Protein AF-A0A833S2E7-F1 (afdb_monomer_lite)

Foldseek 3Di:
DDDFPDWDKDWDADPPDPDGIDIDTDGHHDDDDDDDDDDDDDDDDDDDDDDDDDDDDDDDDDDDDDDDDDPPDPDPPDDD

Structure (mmCIF, N/CA/C/O backbone):
data_AF-A0A833S2E7-F1
#
_entry.id   AF-A0A833S2E7-F1
#
loop_
_atom_site.group_PDB
_atom_site.id
_atom_site.type_symbol
_atom_site.label_atom_id
_atom_site.label_alt_id
_atom_site.label_comp_id
_atom_site.label_asym_id
_atom_site.label_entity_id
_atom_site.label_seq_id
_atom_site.pdbx_PDB_ins_code
_atom_site.Cartn_x
_atom_site.Cartn_y
_atom_site.Cartn_z
_atom_site.occupancy
_atom_site.B_iso_or_equiv
_atom_site.auth_seq_id
_atom_site.auth_comp_id
_atom_site.auth_asym_id
_atom_site.auth_atom_id
_atom_site.pdbx_PDB_model_num
ATOM 1 N N . MET A 1 1 ? 15.316 11.612 -7.721 1.00 65.62 1 MET A N 1
ATOM 2 C CA . MET A 1 1 ? 14.392 10.477 -7.509 1.00 65.62 1 MET A CA 1
ATOM 3 C C . MET A 1 1 ? 15.017 9.287 -8.212 1.00 65.62 1 MET A C 1
ATOM 5 O O . MET A 1 1 ? 15.600 9.513 -9.262 1.00 65.62 1 MET A O 1
ATOM 9 N N . GLY A 1 2 ? 15.032 8.101 -7.598 1.00 75.62 2 GLY A N 1
ATOM 10 C CA . GLY A 1 2 ? 15.649 6.919 -8.214 1.00 75.62 2 GLY A CA 1
ATOM 11 C C . GLY A 1 2 ? 14.968 6.560 -9.537 1.00 75.62 2 GLY A C 1
ATOM 12 O O . GLY A 1 2 ? 13.759 6.740 -9.665 1.00 75.62 2 GLY A O 1
ATOM 13 N N . GLU A 1 3 ? 15.749 6.103 -10.512 1.00 81.62 3 GLU A N 1
ATOM 14 C CA . GLU A 1 3 ? 15.245 5.502 -11.750 1.00 81.62 3 GLU A CA 1
ATOM 15 C C . GLU A 1 3 ? 14.702 4.118 -11.388 1.00 81.62 3 GLU A C 1
ATOM 17 O O . GLU A 1 3 ? 15.488 3.256 -11.009 1.00 81.62 3 GLU A O 1
ATOM 22 N N . TYR A 1 4 ? 13.390 3.905 -11.452 1.00 84.69 4 TYR A N 1
ATOM 23 C CA . TYR A 1 4 ? 12.768 2.605 -11.191 1.00 84.69 4 TYR A CA 1
ATOM 24 C C . TYR A 1 4 ? 12.095 2.116 -12.462 1.00 84.69 4 TYR A C 1
ATOM 26 O O . TYR A 1 4 ? 11.356 2.865 -13.100 1.00 84.69 4 TYR A O 1
ATOM 34 N N . THR A 1 5 ? 12.342 0.863 -12.828 1.00 86.12 5 THR A N 1
ATOM 35 C CA . THR A 1 5 ? 11.795 0.279 -14.058 1.00 86.12 5 THR A CA 1
ATOM 36 C C . THR A 1 5 ? 10.540 -0.542 -13.794 1.00 86.12 5 THR A C 1
ATOM 38 O O . THR A 1 5 ? 9.785 -0.817 -14.725 1.00 86.12 5 THR A O 1
ATOM 41 N N . MET A 1 6 ? 10.276 -0.900 -12.533 1.00 84.00 6 MET A N 1
ATOM 42 C CA . MET A 1 6 ? 9.134 -1.725 -12.149 1.00 84.00 6 MET A CA 1
ATOM 43 C C . MET A 1 6 ? 8.482 -1.225 -10.852 1.00 84.00 6 MET A C 1
ATOM 45 O O . MET A 1 6 ? 9.154 -0.783 -9.919 1.00 84.00 6 MET A O 1
ATOM 49 N N . PHE A 1 7 ? 7.153 -1.324 -10.802 1.00 87.50 7 PHE A N 1
ATOM 50 C CA . PHE A 1 7 ? 6.319 -1.016 -9.638 1.00 87.50 7 PHE A CA 1
ATOM 51 C C . PHE A 1 7 ? 5.601 -2.288 -9.185 1.00 87.50 7 PHE A C 1
ATOM 53 O O . PHE A 1 7 ? 4.910 -2.916 -9.989 1.00 87.50 7 PHE A O 1
ATOM 60 N N . ALA A 1 8 ? 5.752 -2.653 -7.911 1.00 83.81 8 ALA A N 1
ATOM 61 C CA . ALA A 1 8 ? 5.178 -3.873 -7.350 1.00 83.81 8 ALA A CA 1
ATOM 62 C C . ALA A 1 8 ? 4.326 -3.556 -6.105 1.00 83.81 8 ALA A C 1
ATOM 64 O O . ALA A 1 8 ? 4.853 -3.457 -4.991 1.00 83.81 8 ALA A O 1
ATOM 65 N N . PRO A 1 9 ? 3.001 -3.381 -6.267 1.00 88.06 9 PRO A N 1
ATOM 66 C CA . PRO A 1 9 ? 2.091 -3.273 -5.139 1.00 88.06 9 PRO A CA 1
ATOM 67 C C . PRO A 1 9 ? 1.765 -4.666 -4.582 1.00 88.06 9 PRO A C 1
ATOM 69 O O . PRO A 1 9 ? 1.496 -5.603 -5.335 1.00 88.06 9 PRO A O 1
ATOM 72 N N . GLY A 1 10 ? 1.748 -4.797 -3.258 1.00 87.12 10 GLY A N 1
ATOM 73 C CA . GLY A 1 10 ? 1.301 -6.008 -2.564 1.00 87.12 10 GLY A CA 1
ATOM 74 C C . GLY A 1 10 ? 0.085 -5.731 -1.688 1.00 87.12 10 GLY A C 1
ATOM 75 O O . GLY A 1 10 ? -0.004 -4.662 -1.086 1.00 87.12 10 GLY A O 1
ATOM 76 N N . TYR A 1 11 ? -0.834 -6.696 -1.601 1.00 87.75 11 TYR A N 1
ATOM 77 C CA . TYR A 1 11 ? -1.993 -6.658 -0.706 1.00 87.75 11 TYR A CA 1
ATOM 78 C C . TYR A 1 11 ? -2.099 -7.951 0.104 1.00 87.75 11 TYR A C 1
ATOM 80 O O . TYR A 1 11 ? -1.915 -9.045 -0.432 1.00 87.75 11 TYR A O 1
ATOM 88 N N . ALA A 1 12 ? -2.448 -7.825 1.382 1.00 88.25 12 ALA A N 1
ATOM 89 C CA . ALA A 1 12 ? -2.808 -8.956 2.224 1.00 88.25 12 ALA A CA 1
ATOM 90 C C . ALA A 1 12 ? -3.985 -8.617 3.143 1.00 88.25 12 ALA A C 1
ATOM 92 O O . ALA A 1 12 ? -4.150 -7.477 3.587 1.00 88.25 12 ALA A O 1
ATOM 93 N N . PHE A 1 13 ? -4.779 -9.643 3.453 1.00 90.50 13 PHE A N 1
ATOM 94 C CA . PHE A 1 13 ? -5.892 -9.570 4.390 1.00 90.50 13 PHE A CA 1
ATOM 95 C C . PHE A 1 13 ? -5.648 -10.484 5.588 1.00 90.50 13 PHE A C 1
ATOM 97 O O . PHE A 1 13 ? -5.353 -11.668 5.421 1.00 90.50 13 PHE A O 1
ATOM 104 N N . ASN A 1 14 ? -5.823 -9.948 6.791 1.00 88.00 14 ASN A N 1
ATOM 105 C CA . ASN A 1 14 ? -5.938 -10.736 8.012 1.00 88.00 14 ASN A CA 1
ATOM 106 C C . ASN A 1 14 ? -7.320 -10.451 8.603 1.00 88.00 14 ASN A C 1
ATOM 108 O O . ASN A 1 14 ? -7.720 -9.301 8.649 1.00 88.00 14 ASN A O 1
ATOM 112 N N . LYS A 1 15 ? -8.070 -11.476 9.017 1.00 86.75 15 LYS A N 1
ATOM 113 C CA . LYS A 1 15 ? -9.401 -11.307 9.634 1.00 86.75 15 LYS A CA 1
ATOM 114 C C . LYS A 1 15 ? -9.352 -11.219 11.164 1.00 86.75 15 LYS A C 1
ATOM 116 O O . LYS A 1 15 ? -10.345 -10.866 11.792 1.00 86.75 15 LYS A O 1
ATOM 121 N N . GLU A 1 16 ? -8.233 -11.601 11.761 1.00 91.75 16 GLU A N 1
ATOM 122 C CA . GLU A 1 16 ? -8.023 -11.695 13.208 1.00 91.75 16 GLU A CA 1
ATOM 123 C C . GLU A 1 16 ? -7.118 -10.561 13.723 1.00 91.75 16 GLU A C 1
ATOM 125 O O . GLU A 1 16 ? -6.835 -10.491 14.918 1.00 91.75 16 GLU A O 1
ATOM 130 N N . GLY A 1 17 ? -6.654 -9.674 12.835 1.00 82.12 17 GLY A N 1
ATOM 131 C CA . GLY A 1 17 ? -5.769 -8.565 13.166 1.00 82.12 17 GLY A CA 1
ATOM 132 C C . GLY A 1 17 ? -6.512 -7.323 13.663 1.00 82.12 17 GLY A C 1
ATOM 133 O O . GLY A 1 17 ? -7.701 -7.123 13.445 1.00 82.12 17 GLY A O 1
ATOM 134 N N . THR A 1 18 ? -5.786 -6.419 14.318 1.00 86.62 18 THR A N 1
ATOM 135 C CA . THR A 1 18 ? -6.306 -5.070 14.612 1.00 86.62 18 THR A CA 1
ATOM 136 C C . THR A 1 18 ? -6.460 -4.248 13.331 1.00 86.62 18 THR A C 1
ATOM 138 O O . THR A 1 18 ? -7.376 -3.441 13.201 1.00 86.62 18 THR A O 1
ATOM 141 N N . TYR A 1 19 ? -5.564 -4.480 12.369 1.00 80.56 19 TYR A N 1
ATOM 142 C CA . TYR A 1 19 ? -5.645 -3.949 11.018 1.00 80.56 19 TYR A CA 1
ATOM 143 C C . TYR A 1 19 ? -5.855 -5.113 10.072 1.00 80.56 19 TYR A C 1
ATOM 145 O O . TYR A 1 19 ? -5.063 -6.049 10.042 1.00 80.56 19 TYR A O 1
ATOM 153 N N . GLN A 1 20 ? -6.940 -5.048 9.317 1.00 87.75 20 GLN A N 1
ATOM 154 C CA . GLN A 1 20 ? -7.353 -6.171 8.490 1.00 87.75 20 GLN A CA 1
ATOM 155 C C . GLN A 1 20 ? -6.740 -6.110 7.092 1.00 87.75 20 GLN A C 1
ATOM 157 O O . GLN A 1 20 ? -6.646 -7.121 6.409 1.00 87.75 20 GLN A O 1
ATOM 162 N N . HIS A 1 21 ? -6.302 -4.925 6.669 1.00 89.38 21 HIS A N 1
ATOM 163 C CA . HIS A 1 21 ? -5.822 -4.647 5.322 1.00 89.38 21 HIS A CA 1
ATOM 164 C C . HIS A 1 21 ? -4.369 -4.183 5.383 1.00 89.38 21 HIS A C 1
ATOM 166 O O . HIS A 1 21 ? -4.052 -3.238 6.106 1.00 89.38 21 HIS A O 1
ATOM 172 N N . TYR A 1 22 ? -3.508 -4.829 4.601 1.00 84.12 22 TYR A N 1
ATOM 173 C CA . TYR A 1 22 ? -2.084 -4.520 4.515 1.00 84.12 22 TYR A CA 1
ATOM 174 C C . TYR A 1 22 ? -1.714 -4.211 3.071 1.00 84.12 22 TYR A C 1
ATOM 176 O O . TYR A 1 22 ? -2.119 -4.947 2.169 1.00 84.12 22 TYR A O 1
ATOM 184 N N . TRP A 1 23 ? -0.927 -3.154 2.863 1.00 87.12 23 TRP A N 1
ATOM 185 C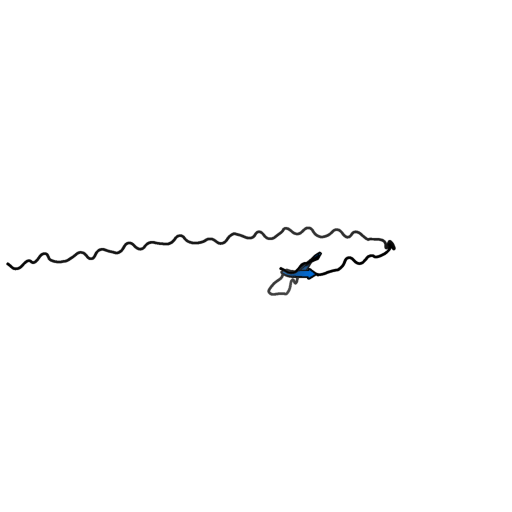 CA . TRP A 1 23 ? -0.350 -2.821 1.565 1.00 87.12 23 TRP A CA 1
ATOM 186 C C . TRP A 1 23 ? 1.165 -2.659 1.653 1.00 87.12 23 TRP A C 1
ATOM 188 O O . TRP A 1 23 ? 1.693 -2.136 2.637 1.00 87.12 23 TRP A O 1
ATOM 198 N N . THR A 1 24 ? 1.859 -3.084 0.601 1.00 87.00 24 THR A N 1
ATOM 199 C CA . THR A 1 24 ? 3.290 -2.833 0.410 1.00 87.00 24 THR A CA 1
ATOM 200 C C . THR A 1 24 ? 3.514 -2.125 -0.915 1.00 87.00 24 THR A C 1
ATOM 202 O O . THR A 1 24 ? 2.843 -2.415 -1.904 1.00 87.00 24 THR A O 1
ATOM 205 N N . GLN A 1 25 ? 4.461 -1.192 -0.924 1.00 91.75 25 GLN A N 1
ATOM 206 C CA . GLN A 1 25 ? 4.864 -0.451 -2.108 1.00 91.75 25 GLN A CA 1
ATOM 207 C C . GLN A 1 25 ? 6.353 -0.679 -2.331 1.00 91.75 25 GLN A C 1
ATOM 209 O O . GLN A 1 25 ? 7.171 -0.151 -1.577 1.00 91.75 25 GLN A O 1
ATOM 214 N N . ASP A 1 26 ? 6.681 -1.463 -3.354 1.00 85.94 26 ASP A N 1
ATOM 215 C CA . ASP A 1 26 ? 8.058 -1.717 -3.761 1.00 85.94 26 ASP A CA 1
ATOM 216 C C . ASP A 1 26 ? 8.327 -1.088 -5.136 1.00 85.94 26 ASP A C 1
ATOM 218 O O . ASP A 1 26 ? 7.482 -1.117 -6.043 1.00 85.94 26 ASP A O 1
ATOM 222 N N . PHE A 1 27 ? 9.502 -0.480 -5.259 1.00 89.19 27 PHE A N 1
ATOM 223 C CA . PHE A 1 27 ? 10.012 0.085 -6.493 1.00 89.19 27 PHE A CA 1
ATOM 224 C C . PHE A 1 27 ? 11.312 -0.629 -6.835 1.00 89.19 27 PHE A C 1
ATOM 226 O O . PHE A 1 27 ? 12.332 -0.445 -6.167 1.00 89.19 27 PHE A O 1
ATOM 233 N N . VAL A 1 28 ? 11.275 -1.422 -7.901 1.00 81.31 28 VAL A N 1
ATOM 234 C CA . VAL A 1 28 ? 12.395 -2.277 -8.277 1.00 81.31 28 VAL A CA 1
ATOM 235 C C . VAL A 1 28 ? 13.176 -1.622 -9.410 1.00 81.31 28 VAL A C 1
ATOM 237 O O . VAL A 1 28 ? 12.625 -1.165 -10.417 1.00 81.31 28 VAL A O 1
ATOM 240 N N . GLN A 1 29 ? 14.489 -1.572 -9.223 1.00 82.12 29 GLN A N 1
ATOM 241 C CA . GLN A 1 29 ? 15.453 -1.301 -10.278 1.00 82.12 29 GLN A CA 1
ATOM 242 C C . GLN A 1 29 ? 15.788 -2.615 -10.981 1.00 82.12 29 GLN A C 1
ATOM 244 O O . GLN A 1 29 ? 16.276 -3.542 -10.343 1.00 82.12 29 GLN A O 1
ATOM 249 N N . GLY A 1 30 ? 15.524 -2.696 -12.281 1.00 69.38 30 GLY A N 1
ATOM 250 C CA . GLY A 1 30 ? 15.881 -3.850 -13.103 1.00 69.38 30 GLY A CA 1
ATOM 251 C C . GLY A 1 30 ? 16.466 -3.418 -14.440 1.00 69.38 30 GLY A C 1
ATOM 252 O O . GLY A 1 30 ? 15.909 -2.534 -15.098 1.00 69.38 30 GLY A O 1
ATOM 253 N N . GLU A 1 31 ? 17.571 -4.048 -14.832 1.00 65.69 31 GLU A N 1
ATOM 254 C CA . GLU A 1 31 ? 18.041 -4.057 -16.218 1.00 65.69 31 GLU A CA 1
ATOM 255 C C . GLU A 1 31 ? 17.157 -5.029 -17.019 1.00 65.69 31 GLU A C 1
ATOM 257 O O . GLU A 1 31 ? 16.621 -5.992 -16.471 1.00 65.69 31 GLU A O 1
ATOM 262 N N . ALA A 1 32 ? 16.918 -4.752 -18.302 1.00 62.28 32 ALA A N 1
ATOM 263 C CA . ALA A 1 32 ? 16.092 -5.623 -19.133 1.00 62.28 32 ALA A CA 1
ATOM 264 C C . ALA A 1 32 ? 16.826 -6.950 -19.389 1.00 62.28 32 ALA A C 1
ATOM 266 O O . ALA A 1 32 ? 17.686 -7.031 -20.267 1.00 62.28 32 ALA A O 1
ATOM 267 N N . GLU A 1 33 ? 16.480 -7.994 -18.639 1.00 63.53 33 GLU A N 1
ATOM 268 C CA . GLU A 1 33 ? 16.954 -9.350 -18.908 1.00 63.53 33 GLU A CA 1
ATOM 269 C C . GLU A 1 33 ? 16.442 -9.804 -20.288 1.00 63.53 33 GLU A C 1
ATOM 271 O O . GLU A 1 33 ? 15.238 -9.840 -20.555 1.00 63.53 33 GLU A O 1
ATOM 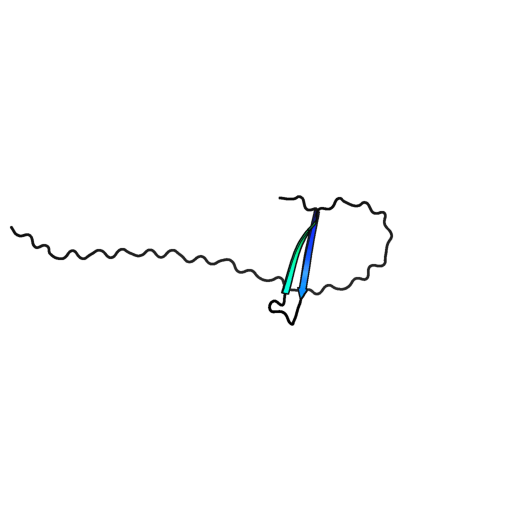276 N N . THR A 1 34 ? 17.364 -10.125 -21.199 1.00 55.22 34 THR A N 1
ATOM 277 C CA . THR A 1 34 ? 17.037 -10.703 -22.511 1.00 55.22 34 THR A CA 1
ATOM 278 C C . THR A 1 34 ? 16.905 -12.218 -22.359 1.00 55.22 34 THR A C 1
ATOM 280 O O . THR A 1 34 ? 17.886 -12.943 -22.512 1.00 55.22 34 THR A O 1
ATOM 283 N N . GLU A 1 35 ? 15.705 -12.716 -22.061 1.00 60.50 35 GLU A N 1
ATOM 284 C CA . GLU A 1 35 ? 15.423 -14.158 -22.091 1.00 60.50 35 GLU A CA 1
ATOM 285 C C . GLU A 1 35 ? 14.924 -14.612 -23.474 1.00 60.50 35 GLU A C 1
ATOM 287 O O . GLU A 1 35 ? 14.002 -14.039 -24.058 1.00 60.50 35 GLU A O 1
ATOM 292 N N . ALA A 1 36 ? 15.528 -15.682 -24.003 1.00 62.09 36 ALA A N 1
ATOM 293 C CA . ALA A 1 36 ? 15.016 -16.410 -25.163 1.00 62.09 36 ALA A CA 1
ATOM 294 C C . ALA A 1 36 ? 13.753 -17.211 -24.768 1.00 62.09 36 ALA A C 1
ATOM 296 O O . ALA A 1 36 ? 13.745 -17.836 -23.706 1.00 62.09 36 ALA A O 1
ATOM 297 N N . PRO A 1 37 ? 12.684 -17.248 -25.588 1.00 51.91 37 PRO A N 1
ATOM 298 C CA . PRO A 1 37 ? 11.394 -17.748 -25.125 1.00 51.91 37 PRO A CA 1
ATOM 299 C C . PRO A 1 37 ? 11.354 -19.280 -25.044 1.00 51.91 37 PRO A C 1
ATOM 301 O O . PRO A 1 37 ? 11.514 -19.969 -26.051 1.00 51.91 37 PRO A O 1
ATOM 304 N N . THR A 1 38 ? 11.025 -19.813 -23.864 1.00 57.47 38 THR A N 1
ATOM 305 C CA . THR A 1 38 ? 10.421 -21.149 -23.714 1.00 57.47 38 THR A CA 1
ATOM 306 C C . THR A 1 38 ? 8.986 -20.967 -23.209 1.00 57.47 38 THR A C 1
ATOM 308 O O . THR A 1 38 ? 8.810 -20.458 -22.103 1.00 57.47 38 THR A O 1
ATOM 311 N N . PRO A 1 39 ? 7.937 -21.333 -23.971 1.00 55.53 39 PRO A N 1
ATOM 312 C CA . PRO A 1 39 ? 6.563 -21.127 -23.521 1.00 55.53 39 PRO A CA 1
ATOM 313 C C . PRO A 1 39 ? 6.150 -22.201 -22.501 1.00 55.53 39 PRO A C 1
ATOM 315 O O . PRO A 1 39 ? 6.006 -23.373 -22.845 1.00 55.53 39 PRO A O 1
ATOM 318 N N . ALA A 1 40 ? 5.920 -21.799 -21.249 1.00 65.38 40 ALA A N 1
ATOM 319 C CA . ALA A 1 40 ? 5.185 -22.588 -20.257 1.00 65.38 40 ALA A CA 1
ATOM 320 C C . ALA A 1 40 ? 3.678 -22.247 -20.324 1.00 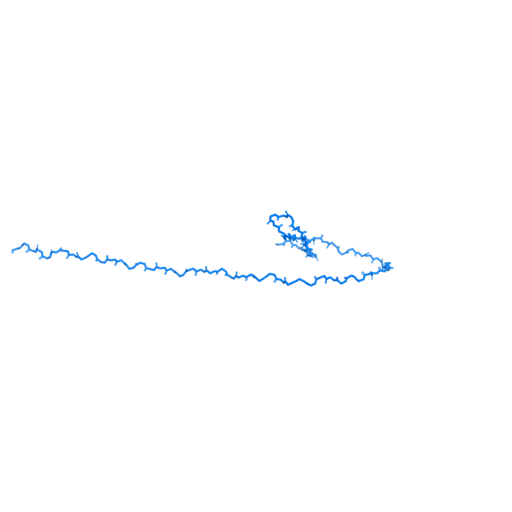65.38 40 ALA A C 1
ATOM 322 O O . ALA A 1 40 ? 3.336 -21.100 -20.623 1.00 65.38 40 ALA A O 1
ATOM 323 N N . PRO A 1 41 ? 2.756 -23.195 -20.058 1.00 54.41 41 PRO A N 1
ATOM 324 C CA . PRO A 1 41 ? 1.322 -22.921 -20.122 1.00 54.41 41 PRO A CA 1
ATOM 325 C C . PRO A 1 41 ? 0.906 -21.950 -19.009 1.00 54.41 41 PRO A C 1
ATOM 327 O O . PRO A 1 41 ? 0.965 -22.277 -17.826 1.00 54.41 41 PRO A O 1
ATOM 330 N N . THR A 1 42 ? 0.468 -20.750 -19.390 1.00 54.91 42 THR A N 1
ATOM 331 C CA . THR A 1 42 ? -0.065 -19.747 -18.463 1.00 54.91 42 THR A CA 1
ATOM 332 C C . THR A 1 42 ? -1.524 -20.076 -18.154 1.00 54.91 42 THR A C 1
ATOM 334 O O . THR A 1 42 ? -2.405 -19.906 -18.994 1.00 54.91 42 THR A O 1
ATOM 337 N N . THR A 1 43 ? -1.803 -20.565 -16.948 1.00 50.88 43 THR A N 1
ATOM 338 C CA . THR A 1 43 ? -3.173 -20.614 -16.426 1.00 50.88 43 THR A CA 1
ATOM 339 C C . THR A 1 43 ? -3.593 -19.200 -16.039 1.00 50.88 43 THR A C 1
ATOM 341 O O . THR A 1 43 ? -2.978 -18.595 -15.161 1.00 50.88 43 THR A O 1
ATOM 344 N N . VAL A 1 44 ? -4.623 -18.666 -16.695 1.00 58.72 44 VAL A N 1
ATOM 345 C CA . VAL A 1 44 ? -5.220 -17.375 -16.335 1.00 58.72 44 VAL A CA 1
ATOM 346 C C . VAL A 1 44 ? -6.167 -17.605 -15.160 1.00 58.72 44 VAL A C 1
ATOM 348 O O . VAL A 1 44 ? -7.214 -18.228 -15.313 1.00 58.72 44 VAL A O 1
ATOM 351 N N . THR A 1 45 ? -5.773 -17.130 -13.982 1.00 57.22 45 THR A N 1
ATOM 352 C CA . THR A 1 45 ? -6.649 -17.009 -12.813 1.00 57.22 45 THR A CA 1
ATOM 353 C C . THR A 1 45 ? -7.244 -15.605 -12.832 1.00 57.22 45 THR A C 1
ATOM 355 O O . THR A 1 45 ? -6.488 -14.634 -12.828 1.00 57.22 45 THR A O 1
ATOM 358 N N . ASP A 1 46 ? -8.573 -15.483 -12.861 1.00 48.81 46 ASP A N 1
ATOM 359 C CA . ASP A 1 46 ? -9.251 -14.189 -12.729 1.00 48.81 46 ASP A CA 1
ATOM 360 C C . ASP A 1 46 ? -8.885 -13.533 -11.390 1.00 48.81 46 ASP A C 1
ATOM 362 O O . ASP A 1 46 ? -9.047 -14.123 -10.318 1.00 48.81 46 ASP A O 1
ATOM 366 N N . ALA A 1 47 ? -8.359 -12.309 -11.456 1.00 55.97 47 ALA A N 1
ATOM 367 C CA . ALA A 1 47 ? -8.004 -11.533 -10.278 1.00 55.97 47 ALA A CA 1
ATOM 368 C C . ALA A 1 47 ? -9.272 -10.913 -9.660 1.00 55.97 47 ALA A C 1
ATOM 370 O O . ALA A 1 47 ? -10.103 -10.368 -10.391 1.00 55.97 47 ALA A O 1
ATOM 371 N N . PRO A 1 48 ? -9.446 -10.952 -8.327 1.00 50.06 48 PRO A N 1
ATOM 372 C CA . PRO A 1 48 ? -10.590 -10.317 -7.684 1.00 50.06 48 PRO A CA 1
ATOM 373 C C . PRO A 1 48 ? -10.535 -8.793 -7.877 1.00 50.06 48 PRO A C 1
ATOM 375 O O . PRO A 1 48 ? -9.584 -8.135 -7.453 1.00 50.06 48 PRO A O 1
ATOM 378 N N . VAL A 1 49 ? -11.567 -8.222 -8.504 1.00 49.22 49 VAL A N 1
ATOM 379 C CA . VAL A 1 49 ? -11.722 -6.766 -8.643 1.00 49.22 49 VAL A CA 1
ATOM 380 C C . VAL A 1 49 ? -12.083 -6.184 -7.278 1.00 49.22 49 VAL A C 1
ATOM 382 O O . VAL A 1 49 ? -13.084 -6.570 -6.679 1.00 49.22 49 VAL A O 1
ATOM 385 N N . THR A 1 50 ? -11.250 -5.270 -6.782 1.00 52.56 50 THR A N 1
ATOM 386 C CA . THR A 1 50 ? -11.442 -4.574 -5.503 1.00 52.56 50 THR A CA 1
ATOM 387 C C . THR A 1 50 ? -11.498 -3.072 -5.768 1.00 52.56 50 THR A C 1
ATOM 389 O O . THR A 1 50 ? -10.610 -2.540 -6.433 1.00 52.56 50 THR A O 1
ATOM 392 N N . ASP A 1 51 ? -12.540 -2.399 -5.272 1.00 49.53 51 ASP A N 1
ATOM 393 C CA . ASP A 1 51 ? -12.695 -0.945 -5.384 1.00 49.53 51 ASP A CA 1
ATOM 394 C C . ASP A 1 51 ? -11.559 -0.202 -4.663 1.00 49.53 51 ASP A C 1
ATOM 396 O O . ASP A 1 51 ? -11.161 -0.556 -3.549 1.00 49.53 51 ASP A O 1
ATOM 400 N N . ALA A 1 52 ? -11.034 0.844 -5.305 1.00 56.75 52 ALA A N 1
ATOM 401 C CA . ALA A 1 52 ? -9.989 1.685 -4.732 1.00 56.75 52 ALA A CA 1
ATOM 402 C C . ALA A 1 52 ? -10.548 2.555 -3.585 1.00 56.75 52 ALA A C 1
ATOM 404 O O . ALA A 1 52 ? -11.663 3.071 -3.697 1.00 56.75 52 ALA A O 1
ATOM 405 N N . PRO A 1 53 ? -9.792 2.770 -2.491 1.00 54.19 53 PRO A N 1
ATOM 406 C CA . PRO A 1 53 ? -10.242 3.624 -1.398 1.00 54.19 53 PRO A CA 1
ATOM 407 C C . PRO A 1 53 ? -10.339 5.090 -1.849 1.00 54.19 53 PRO A C 1
ATOM 409 O O . PRO A 1 53 ? -9.414 5.629 -2.457 1.00 54.19 53 PRO A O 1
ATOM 412 N N . ALA A 1 54 ? -11.455 5.746 -1.526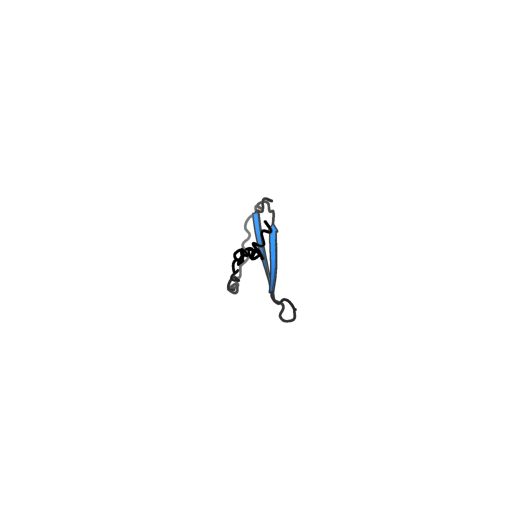 1.00 58.66 54 ALA A N 1
ATOM 413 C CA . ALA A 1 54 ? -11.638 7.175 -1.755 1.00 58.66 54 ALA A CA 1
ATOM 414 C C . ALA A 1 54 ? -10.937 7.987 -0.651 1.00 58.66 54 ALA A C 1
ATOM 416 O O . ALA A 1 54 ? -11.242 7.833 0.531 1.00 58.66 54 ALA A O 1
ATOM 417 N N . THR A 1 55 ? -10.007 8.861 -1.041 1.00 62.47 55 THR A N 1
ATOM 418 C CA . THR A 1 55 ? -9.319 9.790 -0.132 1.00 62.47 55 THR A CA 1
ATOM 419 C C . THR A 1 55 ? -10.056 11.125 -0.109 1.00 62.47 55 THR A C 1
ATOM 421 O O . THR A 1 55 ? -10.143 11.795 -1.138 1.00 62.47 55 THR A O 1
ATOM 424 N N . GLU A 1 56 ? -10.550 11.546 1.057 1.00 72.75 56 GLU A N 1
ATOM 425 C CA . GLU A 1 56 ? -11.079 12.902 1.232 1.00 72.75 56 GLU A CA 1
ATOM 426 C C . GLU A 1 56 ? -9.941 13.923 1.392 1.00 72.75 56 GLU A C 1
ATOM 428 O O . GLU A 1 56 ? -8.922 13.661 2.035 1.00 72.75 56 GLU A O 1
ATOM 433 N N . ALA A 1 57 ? -10.102 15.099 0.779 1.00 75.75 57 ALA A N 1
ATOM 434 C CA . ALA A 1 57 ? -9.133 16.186 0.870 1.00 75.75 57 ALA A CA 1
ATOM 435 C C . ALA A 1 57 ? -9.158 16.846 2.267 1.00 75.75 57 ALA A C 1
ATOM 437 O O . ALA A 1 57 ? -10.221 16.940 2.884 1.00 75.75 57 ALA A O 1
ATOM 438 N N . PRO A 1 58 ? -8.015 17.349 2.769 1.00 68.38 58 PRO A N 1
ATOM 439 C CA . PRO A 1 58 ? -7.959 18.019 4.065 1.00 68.38 58 PRO A CA 1
ATOM 440 C C . PRO A 1 58 ? -8.782 19.316 4.057 1.00 68.38 58 PRO A C 1
ATOM 442 O O . PRO A 1 58 ? -8.617 20.168 3.183 1.00 68.38 58 PRO A O 1
ATOM 445 N N . VAL A 1 59 ? -9.642 19.486 5.063 1.00 73.19 59 VAL A N 1
ATOM 446 C CA . VAL A 1 59 ? -10.401 20.724 5.295 1.00 73.19 59 VAL A CA 1
ATOM 447 C C . VAL A 1 59 ? -9.623 21.668 6.212 1.00 73.19 59 VAL A C 1
ATOM 449 O O . VAL A 1 59 ? -9.351 21.349 7.368 1.00 73.19 59 VAL A O 1
ATOM 452 N N . THR A 1 60 ? -9.288 22.855 5.704 1.00 75.00 60 THR A N 1
ATOM 453 C CA . THR A 1 60 ? -8.666 23.935 6.485 1.00 75.00 60 THR A CA 1
ATOM 454 C C . THR A 1 60 ? -9.754 24.867 7.033 1.00 75.00 60 THR A C 1
ATOM 456 O O . THR A 1 60 ? -10.521 25.411 6.234 1.00 75.00 60 THR A O 1
ATOM 459 N N . PRO A 1 61 ? -9.848 25.100 8.357 1.00 82.00 61 PRO A N 1
ATOM 460 C CA . PRO A 1 61 ? -10.780 26.085 8.900 1.00 82.00 61 PRO A CA 1
ATOM 461 C C . PRO A 1 61 ? -10.353 27.513 8.524 1.00 82.00 61 PRO A C 1
ATOM 463 O O . PRO A 1 61 ? -9.164 27.835 8.496 1.00 82.00 61 PRO A O 1
ATOM 466 N N . ALA A 1 62 ? -11.326 28.385 8.250 1.00 80.81 62 ALA A N 1
ATOM 467 C CA . ALA A 1 62 ? -11.071 29.802 7.999 1.00 80.81 62 ALA A CA 1
ATOM 468 C C . ALA A 1 62 ? -10.567 30.507 9.278 1.00 80.81 62 ALA A C 1
ATOM 470 O O . ALA A 1 62 ? -11.025 30.178 10.375 1.00 80.81 62 ALA A O 1
ATOM 471 N N . PRO A 1 63 ? -9.651 31.487 9.168 1.00 74.94 63 PRO A N 1
ATOM 472 C CA . PRO A 1 63 ? -9.169 32.229 10.325 1.00 74.94 63 PRO A CA 1
ATOM 473 C C . PRO A 1 63 ? -10.292 33.082 10.930 1.00 74.94 63 PRO A C 1
ATOM 475 O O . PRO A 1 63 ? -10.908 33.897 10.245 1.00 74.94 63 PRO A O 1
ATOM 478 N N . THR A 1 64 ? -10.535 32.935 12.231 1.00 73.56 64 THR A N 1
ATOM 479 C CA . THR A 1 64 ? -11.391 33.850 12.995 1.00 73.56 64 THR A CA 1
ATOM 480 C C . THR A 1 64 ? -10.601 35.086 13.411 1.00 73.56 64 THR A C 1
ATOM 482 O O . THR A 1 64 ? -9.675 35.001 14.216 1.00 73.56 64 THR A O 1
ATOM 485 N N . THR A 1 65 ? -10.985 36.247 12.881 1.00 78.44 65 THR A N 1
ATOM 486 C CA . THR A 1 65 ? -10.520 37.553 13.360 1.00 78.44 65 THR A CA 1
ATOM 487 C C . THR A 1 65 ? -11.323 37.939 14.599 1.00 78.44 65 THR A C 1
ATOM 489 O O . THR A 1 65 ? -12.523 38.184 14.509 1.00 78.44 65 THR A O 1
ATOM 492 N N . SER A 1 66 ? -10.680 37.996 15.763 1.00 72.12 66 SER A N 1
ATOM 493 C CA . SER A 1 66 ? -11.280 38.598 16.954 1.00 72.12 66 SER A CA 1
ATOM 494 C C . SER A 1 66 ? -11.295 40.119 16.802 1.00 72.12 66 SER A C 1
ATOM 496 O O . SER A 1 66 ? -10.234 40.735 16.681 1.00 72.12 66 SER A O 1
ATOM 498 N N . THR A 1 67 ? -12.478 40.728 16.816 1.00 73.31 67 THR A N 1
ATOM 499 C CA . THR A 1 67 ? -12.624 42.184 16.919 1.00 73.31 67 THR A CA 1
ATOM 500 C C . THR A 1 67 ? -12.098 42.634 18.285 1.00 73.31 67 THR A C 1
ATOM 502 O O . THR A 1 67 ? -12.559 42.103 19.296 1.00 73.31 67 THR A O 1
ATOM 505 N N . PRO A 1 68 ? -11.143 43.577 18.365 1.00 66.69 68 PRO A N 1
ATOM 506 C CA . PRO A 1 68 ? -10.740 44.135 19.647 1.00 66.69 68 PRO A CA 1
ATOM 507 C C . PRO A 1 68 ? -11.899 44.954 20.225 1.00 66.69 68 PRO A C 1
ATOM 509 O O . PRO A 1 68 ? -12.379 45.900 19.598 1.00 66.69 68 PRO A O 1
ATOM 512 N N . GLU A 1 69 ? -12.351 44.586 21.422 1.00 66.75 69 GLU A N 1
ATOM 513 C CA . GLU A 1 69 ? -13.274 45.410 22.198 1.00 66.75 69 GLU A CA 1
ATOM 514 C C . GLU A 1 69 ? -12.571 46.736 22.512 1.00 66.75 69 GLU A C 1
ATOM 516 O O . GLU A 1 69 ? -11.500 46.772 23.122 1.00 66.75 69 GLU A O 1
ATOM 521 N N . THR A 1 70 ? -13.154 47.838 22.045 1.00 68.12 70 THR A N 1
ATOM 522 C CA . THR A 1 70 ? -12.706 49.183 22.408 1.00 68.12 70 THR A CA 1
ATOM 523 C C . THR A 1 70 ? -13.045 49.395 23.883 1.00 68.12 70 THR A C 1
ATOM 525 O O . THR A 1 70 ? -14.222 49.275 24.229 1.00 68.12 70 THR A O 1
ATOM 528 N N . PRO A 1 71 ? -12.088 49.720 24.774 1.00 62.41 71 PRO A N 1
ATOM 529 C CA . PRO A 1 71 ? -12.452 50.090 26.130 1.00 62.41 71 PRO A CA 1
ATOM 530 C C . PRO A 1 71 ? -13.275 51.379 26.072 1.00 62.41 71 PRO A C 1
ATOM 532 O O . PRO A 1 71 ? -12.816 52.399 25.558 1.00 62.41 71 PRO A O 1
ATOM 535 N N . ALA A 1 72 ? -14.505 51.326 26.587 1.00 60.78 72 ALA A N 1
ATOM 536 C CA . ALA A 1 72 ? -15.291 52.515 26.876 1.00 60.78 72 ALA A CA 1
ATOM 537 C C . ALA A 1 72 ? -14.485 53.365 27.866 1.00 60.78 72 ALA A C 1
ATOM 539 O O . A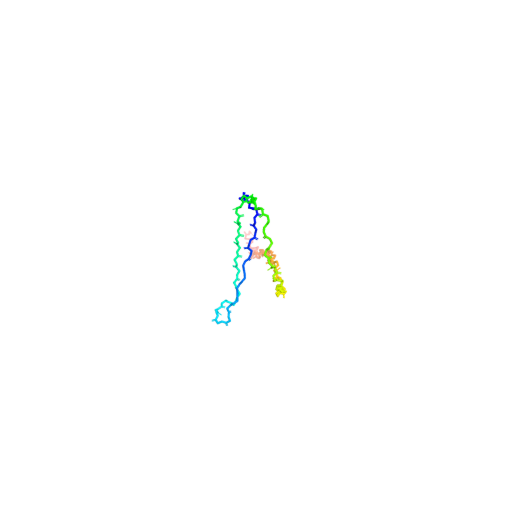LA A 1 72 ? -14.333 52.999 29.031 1.00 60.78 72 ALA A O 1
ATOM 540 N N . GLN A 1 73 ? -13.900 54.460 27.385 1.00 59.41 73 GLN A N 1
ATOM 541 C CA . GLN A 1 73 ? -13.188 55.406 28.228 1.00 59.41 73 GLN A CA 1
ATOM 542 C C . GLN A 1 73 ? -14.210 56.045 29.172 1.00 59.41 73 GLN A C 1
ATOM 544 O O . GLN A 1 73 ? -15.023 56.876 28.766 1.00 59.41 73 GLN A O 1
ATOM 549 N N . ALA A 1 74 ? -14.199 55.590 30.421 1.00 55.06 74 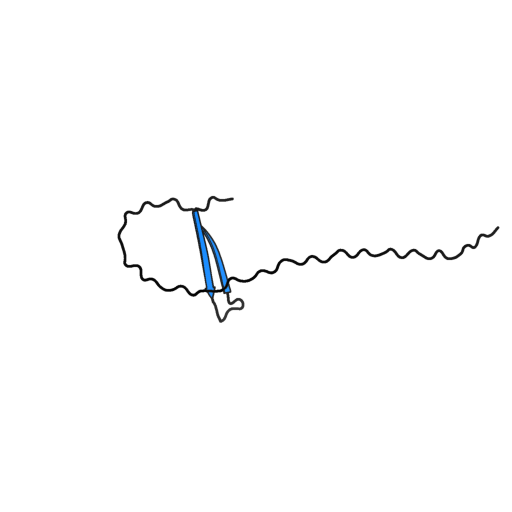ALA A N 1
ATOM 550 C CA . ALA A 1 74 ? -14.890 56.246 31.509 1.00 55.06 74 ALA A CA 1
ATOM 551 C C . ALA A 1 74 ? -14.281 57.644 31.721 1.00 55.06 74 ALA A C 1
ATOM 553 O O . ALA A 1 74 ? -13.062 57.817 31.713 1.00 55.06 74 ALA A O 1
ATOM 554 N N . ASP A 1 75 ? -15.178 58.611 31.907 1.00 57.81 75 ASP A N 1
ATOM 555 C CA . ASP A 1 75 ? -14.969 59.899 32.564 1.00 57.81 75 ASP A CA 1
ATOM 556 C C . ASP A 1 75 ? -14.162 60.983 31.826 1.00 57.81 75 ASP A C 1
ATOM 558 O O . ASP A 1 75 ? -12.996 61.260 32.100 1.00 57.81 75 ASP A O 1
ATOM 562 N N . CYS A 1 76 ? -14.882 61.761 31.009 1.00 57.19 76 CYS A N 1
ATOM 563 C CA . CYS A 1 76 ? -14.579 63.171 30.739 1.00 57.19 76 CYS A CA 1
ATOM 564 C C . CYS A 1 76 ? -14.762 64.049 32.003 1.00 57.19 76 CYS A C 1
ATOM 566 O O . CYS A 1 76 ? -15.513 65.025 31.973 1.00 57.19 76 CYS A O 1
ATOM 568 N N . GLN A 1 77 ? -14.104 63.735 33.124 1.00 58.81 77 GLN A N 1
ATOM 569 C CA . GLN A 1 77 ? -14.001 64.659 34.261 1.00 58.81 77 GLN A CA 1
ATOM 570 C C . GLN A 1 77 ? -12.773 65.556 34.075 1.00 58.81 77 GLN A C 1
ATOM 572 O O . GLN A 1 77 ? -11.694 65.312 34.608 1.00 58.81 77 GLN A O 1
ATOM 577 N N . SER A 1 78 ? -12.942 66.605 33.270 1.00 64.50 78 SER A N 1
ATOM 578 C CA . SER A 1 78 ? -12.010 67.730 33.237 1.00 64.50 78 SER A CA 1
ATOM 579 C C . SER A 1 78 ? -12.276 68.619 34.453 1.00 64.50 78 SER A C 1
ATOM 581 O O . SER A 1 78 ? -13.254 69.362 34.461 1.00 64.50 78 SER A O 1
ATOM 583 N N . ASN A 1 79 ? -11.405 68.568 35.462 1.00 56.00 79 ASN A N 1
ATOM 584 C CA . ASN A 1 79 ? -11.312 69.624 36.469 1.00 56.00 79 ASN A CA 1
ATOM 585 C C . ASN A 1 79 ? -10.591 70.831 35.855 1.00 56.00 79 ASN A C 1
ATOM 587 O O . ASN A 1 79 ? -9.366 70.803 35.709 1.00 56.00 79 ASN A O 1
ATOM 591 N N . PHE A 1 80 ? -11.346 71.879 35.533 1.00 62.78 80 PHE A N 1
ATOM 592 C CA . PHE A 1 80 ? -10.848 73.250 35.427 1.00 62.78 80 PHE A CA 1
ATOM 593 C C . PHE A 1 80 ? -11.895 74.220 35.967 1.00 62.78 80 PHE A C 1
ATOM 595 O O . PHE A 1 80 ? -13.093 73.995 35.681 1.00 62.78 80 PHE A O 1
#

Secondary structure (DSSP, 8-state):
----SEEEEEEEE-SSSSS-EEEEEEEE------PPP-------PPPPP-PPPPPPPPPPPPP--PPPPPP---------

Sequence (80 aa):
MGEYTMFAPGYAFNKEGTYQHYWTQDFVQGEAETEAPTPAPTTVTDAPVTDAPATEAPVTPAPTTSTPETPAQADCQSNF

pLDDT: mean 70.65, std 13.36, range [48.81, 91.75]

Organism: Phytophthora infestans (NCBI:txid4787)

Radius of gyration: 32.53 Å; chains: 1; bounding box: 33×96×62 Å